Protein AF-A0A973FND8-F1 (afdb_monomer_lite)

Radius of gyration: 18.41 Å; chains: 1; bounding box: 44×35×46 Å

Sequence (97 aa):
MPNDINHAEWLSLLEISGPFLSLPVLDRAFPQGLDGVASELRQELRLTYSEWATSQRDTAIHQAWVRWVLRRLLHHPEAAVARPEGDLTALTVAVPE

Structure (mmCIF, N/CA/C/O backbone):
data_AF-A0A973FND8-F1
#
_entry.id   AF-A0A973FND8-F1
#
loop_
_atom_site.group_PDB
_atom_site.id
_atom_site.type_symbol
_atom_site.label_atom_id
_atom_site.label_alt_id
_atom_site.label_comp_id
_atom_site.label_asym_id
_atom_site.label_entity_id
_atom_site.label_seq_id
_atom_site.pdbx_PDB_ins_code
_atom_site.Cartn_x
_atom_site.Cartn_y
_atom_site.Cartn_z
_atom_site.occupancy
_atom_site.B_iso_or_equiv
_atom_site.auth_seq_id
_atom_site.auth_comp_id
_atom_site.auth_asym_id
_atom_site.auth_atom_id
_atom_site.pdbx_PDB_model_num
ATOM 1 N N . MET A 1 1 ? -7.578 -12.054 16.623 1.00 33.09 1 MET A N 1
ATOM 2 C CA . MET A 1 1 ? -8.343 -10.801 16.763 1.00 33.09 1 MET A CA 1
ATOM 3 C C . MET A 1 1 ? -8.390 -10.162 15.390 1.00 33.09 1 MET A C 1
ATOM 5 O O . MET A 1 1 ? -7.311 -10.051 14.808 1.00 33.09 1 MET A O 1
ATOM 9 N N . PRO A 1 2 ? -9.567 -9.842 14.829 1.00 45.34 2 PRO A N 1
ATOM 10 C CA . PRO A 1 2 ? -9.614 -9.037 13.619 1.00 45.34 2 PRO A CA 1
ATOM 11 C C . PRO A 1 2 ? -8.927 -7.709 13.939 1.00 45.34 2 PRO A C 1
ATOM 13 O O . PRO A 1 2 ? -9.045 -7.182 15.044 1.00 45.34 2 PRO A O 1
ATOM 16 N N . ASN A 1 3 ? -8.086 -7.251 13.027 1.00 48.91 3 ASN A N 1
ATOM 17 C CA . ASN A 1 3 ? -7.329 -6.023 13.180 1.00 48.91 3 ASN A CA 1
ATOM 18 C C . ASN A 1 3 ? -8.309 -4.872 12.918 1.00 48.91 3 ASN A C 1
ATOM 20 O O . ASN A 1 3 ? -8.394 -4.428 11.779 1.00 48.91 3 ASN A O 1
ATOM 24 N N . ASP A 1 4 ? -9.085 -4.481 13.935 1.00 54.41 4 ASP A N 1
ATOM 25 C CA . ASP A 1 4 ? -10.081 -3.404 13.882 1.00 54.41 4 ASP A CA 1
ATOM 26 C C . ASP A 1 4 ? -9.386 -2.077 13.544 1.00 54.41 4 ASP A C 1
ATOM 28 O O . ASP A 1 4 ? -8.965 -1.326 14.424 1.00 54.41 4 ASP A O 1
ATOM 32 N N . ILE A 1 5 ? -9.206 -1.799 12.252 1.00 60.41 5 ILE A N 1
ATOM 33 C CA . ILE A 1 5 ? -8.775 -0.483 11.788 1.00 60.41 5 ILE A CA 1
ATOM 34 C C . ILE A 1 5 ? -9.985 0.426 11.964 1.00 60.41 5 ILE A C 1
ATOM 36 O O . ILE A 1 5 ? -10.979 0.310 11.247 1.00 60.41 5 ILE A O 1
ATOM 40 N N . ASN A 1 6 ? -9.915 1.316 12.948 1.00 74.19 6 ASN A N 1
ATOM 41 C CA . ASN A 1 6 ? -10.947 2.312 13.175 1.00 74.19 6 ASN A CA 1
ATOM 42 C C . ASN A 1 6 ? -11.022 3.223 11.937 1.00 74.19 6 ASN A C 1
ATOM 44 O O . ASN A 1 6 ? -10.012 3.807 11.544 1.00 74.19 6 ASN A O 1
ATOM 48 N N . HIS A 1 7 ? -12.201 3.368 11.323 1.00 76.31 7 HIS A N 1
ATOM 49 C CA . HIS A 1 7 ? -12.396 4.217 10.140 1.00 76.31 7 HIS A CA 1
ATOM 50 C C . HIS A 1 7 ? -11.849 5.647 10.323 1.00 76.31 7 HIS A C 1
ATOM 52 O O . HIS A 1 7 ? -11.419 6.263 9.351 1.00 76.31 7 HIS A O 1
ATOM 58 N N . ALA A 1 8 ? -11.792 6.163 11.556 1.00 77.81 8 ALA A N 1
ATOM 59 C CA . ALA A 1 8 ? -11.186 7.459 11.861 1.00 77.81 8 ALA A CA 1
ATOM 60 C C . ALA A 1 8 ? -9.660 7.479 11.656 1.00 77.81 8 ALA A C 1
ATOM 62 O O . ALA A 1 8 ? -9.122 8.459 11.145 1.00 77.81 8 ALA A O 1
ATOM 63 N N . GLU A 1 9 ? -8.966 6.397 12.014 1.00 78.50 9 GLU A N 1
ATOM 64 C CA . GLU A 1 9 ? -7.529 6.246 11.769 1.00 78.50 9 GLU A CA 1
ATOM 65 C C . GLU A 1 9 ? -7.256 6.207 10.263 1.00 78.50 9 GLU A C 1
ATOM 67 O O . GLU A 1 9 ? -6.390 6.926 9.777 1.00 78.50 9 GLU A O 1
ATOM 72 N N . TRP A 1 10 ? -8.060 5.466 9.498 1.00 80.06 10 TRP A N 1
ATOM 73 C CA . TRP A 1 10 ? -7.928 5.414 8.042 1.00 80.06 10 TRP A CA 1
ATOM 74 C C . TRP A 1 10 ? -8.169 6.774 7.372 1.00 80.06 10 TRP A C 1
ATOM 76 O O . TRP A 1 10 ? -7.390 7.177 6.512 1.00 80.06 10 TRP A O 1
ATOM 86 N N . LEU A 1 11 ? -9.188 7.523 7.809 1.00 79.44 11 LEU A N 1
ATOM 87 C CA . LEU A 1 11 ? -9.425 8.886 7.322 1.00 79.44 11 LEU A CA 1
ATOM 88 C C . LEU A 1 11 ? -8.244 9.820 7.628 1.00 79.44 11 LEU A C 1
ATOM 90 O O . LEU A 1 11 ? -7.943 10.683 6.814 1.00 79.44 11 LEU A O 1
ATOM 94 N N . SER A 1 12 ? -7.550 9.635 8.757 1.00 81.69 12 SER A N 1
ATOM 95 C CA . SER A 1 12 ? -6.368 10.442 9.102 1.00 81.69 12 SER A CA 1
ATOM 96 C C . SER A 1 12 ? -5.159 10.191 8.192 1.00 81.69 12 SER A C 1
ATOM 98 O O . SER A 1 12 ? -4.287 11.050 8.085 1.00 81.69 12 SER A O 1
ATOM 100 N N . LEU A 1 13 ? -5.112 9.032 7.524 1.00 82.12 13 LEU A N 1
ATOM 101 C CA . LEU A 1 13 ? -4.057 8.675 6.571 1.00 82.12 13 LEU A CA 1
ATOM 102 C C . LEU A 1 13 ? -4.297 9.259 5.173 1.00 82.12 13 LEU A C 1
ATOM 104 O O . LEU A 1 13 ? -3.415 9.173 4.319 1.00 82.12 13 LEU A O 1
ATOM 108 N N . LEU A 1 14 ? -5.483 9.814 4.921 1.00 79.56 14 LEU A N 1
ATOM 109 C CA . LEU A 1 14 ? -5.879 10.342 3.625 1.00 79.56 14 LEU A CA 1
ATOM 110 C C . LEU A 1 14 ? -6.005 11.861 3.691 1.00 79.56 14 LEU A C 1
ATOM 112 O O . LEU A 1 14 ? -6.657 12.415 4.573 1.00 79.56 14 LEU A O 1
ATOM 116 N N . GLU A 1 15 ? -5.459 12.549 2.694 1.00 75.56 15 GLU A N 1
ATOM 117 C CA . GLU A 1 15 ? -5.773 13.960 2.477 1.00 75.56 15 GLU A CA 1
ATOM 118 C C . GLU A 1 15 ? -7.145 14.071 1.801 1.00 75.56 15 GLU A C 1
ATOM 120 O O . GLU A 1 15 ? -7.278 14.115 0.576 1.00 75.56 15 GLU A O 1
ATOM 125 N N . ILE A 1 16 ? -8.204 14.060 2.612 1.00 72.44 16 ILE A N 1
ATOM 126 C CA . ILE A 1 16 ? -9.580 14.128 2.116 1.00 72.44 16 ILE A CA 1
ATOM 127 C C . ILE A 1 16 ? -9.861 15.546 1.620 1.00 72.44 16 ILE A C 1
ATOM 129 O O . ILE A 1 16 ? -10.124 16.464 2.396 1.00 72.44 16 ILE A O 1
ATOM 133 N N . SER A 1 17 ? -9.850 15.716 0.303 1.00 62.66 17 SER A N 1
ATOM 134 C CA . SER A 1 17 ? -10.306 16.942 -0.347 1.00 62.66 17 SER A CA 1
ATOM 135 C C . SER A 1 17 ? -11.782 16.800 -0.742 1.00 62.66 17 SER A C 1
ATOM 137 O O . SER A 1 17 ? -12.104 16.180 -1.752 1.00 62.66 17 SER A O 1
ATOM 139 N N . GLY A 1 18 ? -12.695 17.365 0.058 1.00 65.62 18 GLY A N 1
ATOM 140 C CA . GLY A 1 18 ? -14.135 17.460 -0.252 1.00 65.62 18 GLY A CA 1
ATOM 141 C C . GLY A 1 18 ? -15.073 16.583 0.603 1.00 65.62 18 GLY A C 1
ATOM 142 O O . GLY A 1 18 ? -14.616 15.803 1.434 1.00 65.62 18 GLY A O 1
ATOM 143 N N . PRO A 1 19 ? -16.408 16.698 0.428 1.00 71.62 19 PRO A N 1
ATOM 144 C CA . PRO A 1 19 ? -17.410 16.137 1.351 1.00 71.62 19 PRO A CA 1
ATOM 145 C C . PRO A 1 19 ? -17.762 14.653 1.119 1.00 71.62 19 PRO A C 1
ATOM 147 O O . PRO A 1 19 ? -18.763 14.169 1.645 1.00 71.62 19 PRO A O 1
ATOM 150 N N . PHE A 1 20 ? -16.998 13.926 0.304 1.00 73.69 20 PHE A N 1
ATOM 151 C CA . PHE A 1 20 ? -17.408 12.608 -0.199 1.00 73.69 20 PHE A CA 1
ATOM 152 C C .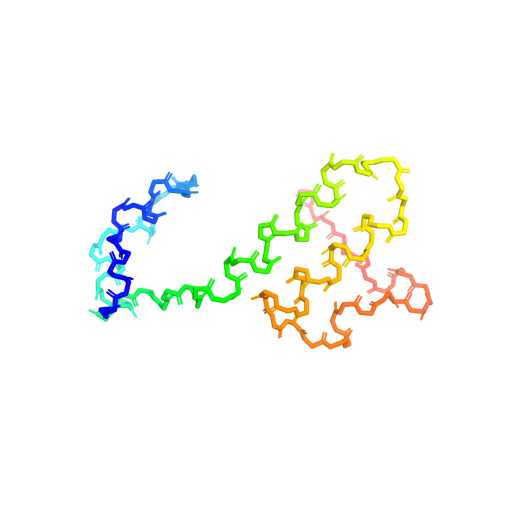 PHE A 1 20 ? -17.009 11.441 0.711 1.00 73.69 20 PHE A C 1
ATOM 154 O O . PHE A 1 20 ? -17.686 10.414 0.724 1.00 73.69 20 PHE A O 1
ATOM 161 N N . LEU A 1 21 ? -15.932 11.596 1.486 1.00 78.00 21 LEU A N 1
ATOM 162 C CA . LEU A 1 21 ? -15.373 10.545 2.333 1.00 78.00 21 LEU A CA 1
ATOM 163 C C . LEU A 1 21 ? -15.553 10.935 3.808 1.00 78.00 21 LEU A C 1
ATOM 165 O O . LEU A 1 21 ? -14.828 11.771 4.337 1.00 78.00 21 LEU A O 1
ATOM 169 N N . SER A 1 22 ? -16.561 10.363 4.466 1.00 83.06 22 SER A N 1
ATOM 170 C CA . SER A 1 22 ? -16.879 10.617 5.879 1.00 83.06 22 SER A CA 1
ATOM 171 C C . SER A 1 22 ? -17.154 9.309 6.618 1.00 83.06 22 SER A C 1
ATOM 173 O O . SER A 1 22 ? -17.462 8.300 5.983 1.00 83.06 22 SER A O 1
ATOM 175 N N . LEU A 1 23 ? -17.083 9.321 7.955 1.00 83.38 23 LEU A N 1
ATOM 176 C CA . LEU A 1 23 ? -17.363 8.137 8.782 1.00 83.38 23 LEU A CA 1
ATOM 177 C C . LEU A 1 23 ? -18.708 7.461 8.438 1.00 83.38 23 LEU A C 1
ATOM 179 O O . LEU A 1 23 ? -18.687 6.265 8.165 1.00 83.38 23 LEU A O 1
ATOM 183 N N . PRO A 1 24 ? -19.849 8.178 8.313 1.00 86.06 24 PRO A N 1
ATOM 184 C CA . PRO A 1 24 ? -21.120 7.536 7.959 1.00 86.06 24 PRO A CA 1
ATOM 185 C C . PRO A 1 24 ? -21.122 6.883 6.570 1.00 86.06 24 PRO A C 1
ATOM 187 O O . PRO A 1 24 ? -21.836 5.908 6.339 1.00 86.06 24 PRO A O 1
ATOM 190 N N . VAL A 1 25 ? -20.347 7.426 5.626 1.00 87.19 25 VAL A N 1
ATOM 191 C CA . VAL A 1 25 ? -20.200 6.842 4.285 1.00 87.19 25 VAL A CA 1
ATOM 192 C C . VAL A 1 25 ? -19.390 5.549 4.363 1.00 87.19 25 VAL A C 1
ATOM 194 O O . VAL A 1 25 ? -19.774 4.561 3.738 1.00 87.19 25 VAL A O 1
ATOM 197 N N . LEU A 1 26 ? -18.319 5.531 5.162 1.00 84.25 26 LEU A N 1
ATOM 198 C CA . LEU A 1 26 ? -17.497 4.340 5.371 1.00 84.25 26 LEU A CA 1
ATOM 199 C C . LEU A 1 26 ? -18.243 3.243 6.117 1.00 84.25 26 LEU A C 1
ATOM 201 O O . LEU A 1 26 ? -18.232 2.111 5.652 1.00 84.25 26 LEU A O 1
ATOM 205 N N . ASP A 1 27 ? -18.970 3.569 7.184 1.00 85.62 27 ASP A N 1
ATOM 206 C CA . ASP A 1 27 ? -19.763 2.583 7.928 1.00 85.62 27 ASP A CA 1
ATOM 207 C C . ASP A 1 27 ? -20.839 1.932 7.045 1.00 85.62 27 ASP A C 1
ATOM 209 O O . ASP A 1 27 ? -21.155 0.753 7.192 1.00 85.62 27 ASP A O 1
ATOM 213 N N . ARG A 1 28 ? -21.396 2.682 6.085 1.00 87.81 28 ARG A N 1
ATOM 214 C CA . ARG A 1 28 ? -22.373 2.151 5.127 1.00 87.81 28 ARG A CA 1
ATOM 215 C C . ARG A 1 28 ? -21.733 1.279 4.044 1.00 87.81 28 ARG A C 1
ATOM 217 O O . ARG A 1 28 ? -22.344 0.295 3.634 1.00 87.81 28 ARG A O 1
ATOM 224 N N . ALA A 1 29 ? -20.572 1.674 3.526 1.00 87.94 29 ALA A N 1
ATOM 225 C CA . ALA A 1 29 ? -19.899 0.976 2.429 1.00 87.94 29 ALA A CA 1
ATOM 226 C C . ALA A 1 29 ? -19.092 -0.246 2.906 1.00 87.94 29 ALA A C 1
ATOM 228 O O . ALA A 1 29 ? -19.028 -1.251 2.201 1.00 87.94 29 ALA A O 1
ATOM 229 N N . PHE A 1 30 ? -18.521 -0.165 4.108 1.00 86.00 30 PHE A N 1
ATOM 230 C CA . PHE A 1 30 ? -17.657 -1.162 4.738 1.00 86.00 30 PHE A CA 1
ATOM 231 C C . PHE A 1 30 ? -18.133 -1.445 6.175 1.00 86.00 30 PHE A C 1
ATOM 233 O O . PHE A 1 30 ? -17.446 -1.105 7.137 1.00 86.00 30 PHE A O 1
ATOM 240 N N . PRO A 1 31 ? -19.313 -2.060 6.365 1.00 82.69 31 PRO A N 1
ATOM 241 C CA . PRO A 1 31 ? -19.899 -2.231 7.698 1.00 82.69 31 PRO A CA 1
ATOM 242 C C . PRO A 1 31 ? -19.074 -3.135 8.628 1.00 82.69 31 PRO A C 1
ATOM 244 O O . PRO A 1 31 ? -19.160 -3.010 9.845 1.00 82.69 31 PRO A O 1
ATOM 247 N N . GLN A 1 32 ? -18.259 -4.030 8.066 1.00 81.81 32 GLN A N 1
ATOM 248 C CA . GLN A 1 32 ? -17.298 -4.870 8.789 1.00 81.81 32 GLN A CA 1
ATOM 249 C C . GLN A 1 32 ? -15.907 -4.232 8.947 1.00 81.81 32 GLN A C 1
ATOM 251 O O . GLN A 1 32 ? -14.992 -4.884 9.447 1.00 81.81 32 GLN A O 1
ATOM 256 N N . GLY A 1 33 ? -15.732 -2.988 8.501 1.00 78.69 33 GLY A N 1
ATOM 257 C CA . GLY A 1 33 ? -14.427 -2.357 8.380 1.00 78.69 33 GLY A CA 1
ATOM 258 C C . GLY A 1 33 ? -13.689 -2.741 7.099 1.00 78.69 33 GLY A C 1
ATOM 259 O O . GLY A 1 33 ? -14.200 -3.458 6.233 1.00 78.69 33 GLY A O 1
ATOM 260 N N . LEU A 1 34 ? -12.462 -2.237 6.982 1.00 77.62 34 LEU A N 1
ATOM 261 C CA . LEU A 1 34 ? -11.531 -2.625 5.928 1.00 77.62 34 LEU A CA 1
ATOM 262 C C . LEU A 1 34 ? -10.744 -3.864 6.351 1.00 77.62 34 LEU A C 1
ATOM 264 O O . LEU A 1 34 ? -10.346 -3.995 7.511 1.00 77.62 34 LEU A O 1
ATOM 268 N N . ASP A 1 35 ? -10.462 -4.740 5.388 1.00 78.44 35 ASP A N 1
ATOM 269 C CA . ASP A 1 35 ? -9.611 -5.896 5.632 1.00 78.44 35 ASP A CA 1
ATOM 270 C C . ASP A 1 35 ? -8.220 -5.443 6.089 1.00 78.44 35 ASP A C 1
ATOM 272 O O . ASP A 1 35 ? -7.521 -4.669 5.427 1.00 78.44 35 ASP A O 1
ATOM 276 N N . GLY A 1 36 ? -7.801 -5.943 7.249 1.00 78.12 36 GLY A N 1
ATOM 277 C CA . GLY A 1 36 ? -6.453 -5.720 7.742 1.00 78.12 36 GLY A CA 1
ATOM 278 C C . GLY A 1 36 ? -5.422 -6.432 6.867 1.00 78.12 36 GLY A C 1
ATOM 279 O O . GLY A 1 36 ? -5.620 -7.562 6.424 1.00 78.12 36 GLY A O 1
ATOM 280 N N . VAL A 1 37 ? -4.263 -5.804 6.674 1.00 84.00 37 VAL A N 1
ATOM 281 C CA . VAL A 1 37 ? -3.134 -6.461 6.003 1.00 84.00 37 VAL A CA 1
ATOM 282 C C . VAL A 1 37 ? -2.596 -7.589 6.890 1.00 84.00 37 VAL A C 1
ATOM 284 O O . VAL A 1 37 ? -2.298 -7.360 8.066 1.00 84.00 37 VAL A O 1
ATOM 287 N N . ALA A 1 38 ? -2.440 -8.793 6.329 1.00 87.56 38 ALA A N 1
ATOM 288 C CA . ALA A 1 38 ? -1.912 -9.962 7.036 1.00 87.56 38 ALA A CA 1
ATOM 289 C C . ALA A 1 38 ? -0.565 -9.664 7.722 1.00 87.56 38 ALA A C 1
ATOM 291 O O . ALA A 1 38 ? 0.273 -8.922 7.200 1.00 87.56 38 ALA A O 1
ATOM 292 N N . SER A 1 39 ? -0.346 -10.239 8.909 1.00 87.69 39 SER A N 1
ATOM 293 C CA . SER A 1 39 ? 0.836 -9.937 9.727 1.00 87.69 39 SER A CA 1
ATOM 294 C C . SER A 1 39 ? 2.136 -10.291 9.009 1.00 87.69 39 SER A C 1
ATOM 296 O O . SER A 1 39 ? 3.091 -9.514 9.033 1.00 87.69 39 SER A O 1
ATOM 298 N N . GLU A 1 40 ? 2.130 -11.423 8.316 1.00 91.94 40 GLU A N 1
ATOM 299 C CA . GLU A 1 40 ? 3.232 -11.945 7.518 1.00 91.94 40 GLU A CA 1
ATOM 300 C C . GLU A 1 40 ? 3.570 -10.972 6.385 1.00 91.94 40 GLU A C 1
ATOM 302 O O . GLU A 1 40 ? 4.727 -10.597 6.213 1.00 91.94 40 GLU A O 1
ATOM 307 N N . LEU A 1 41 ? 2.552 -10.463 5.681 1.00 92.06 41 LEU A N 1
ATOM 308 C CA . LEU A 1 41 ? 2.744 -9.502 4.595 1.00 92.06 41 LEU A CA 1
ATOM 309 C C . LEU A 1 41 ? 3.302 -8.167 5.111 1.00 92.06 41 LEU A C 1
ATOM 311 O O . LEU A 1 41 ? 4.181 -7.578 4.486 1.00 92.06 41 LEU A O 1
ATOM 315 N N . ARG A 1 42 ? 2.866 -7.708 6.293 1.00 92.25 42 ARG A N 1
ATOM 316 C CA . ARG A 1 42 ? 3.439 -6.516 6.950 1.00 92.25 42 ARG A CA 1
ATOM 317 C C . ARG A 1 42 ? 4.889 -6.718 7.391 1.00 92.25 42 ARG A C 1
ATOM 319 O O . ARG A 1 42 ? 5.636 -5.746 7.496 1.00 92.25 42 ARG A O 1
ATOM 326 N N . GLN A 1 43 ? 5.287 -7.938 7.744 1.00 93.94 43 GLN A N 1
ATOM 327 C CA . GLN A 1 43 ? 6.680 -8.255 8.070 1.00 93.94 43 GLN A CA 1
ATOM 328 C C . GLN A 1 43 ? 7.541 -8.294 6.803 1.00 93.94 43 GLN A C 1
ATOM 330 O O . GLN A 1 43 ? 8.586 -7.648 6.768 1.00 93.94 43 GLN A O 1
ATOM 335 N N . GLU A 1 44 ? 7.063 -8.963 5.751 1.00 94.75 44 GLU A N 1
ATOM 336 C CA . GLU A 1 44 ? 7.723 -9.036 4.441 1.00 94.75 44 GLU A CA 1
ATOM 337 C C . GLU A 1 44 ? 7.937 -7.633 3.843 1.00 94.75 44 GLU A C 1
ATOM 339 O O . GLU A 1 44 ? 9.042 -7.305 3.408 1.00 94.75 44 GLU A O 1
ATOM 344 N N . LEU A 1 45 ? 6.918 -6.767 3.926 1.00 94.56 45 LEU A N 1
ATOM 345 C CA . LEU A 1 45 ? 6.983 -5.362 3.512 1.00 94.56 45 LEU A CA 1
ATOM 346 C C . LEU A 1 45 ? 8.092 -4.595 4.238 1.00 94.56 45 LEU A C 1
ATOM 348 O O . LEU A 1 45 ? 8.854 -3.862 3.617 1.00 94.56 45 LEU A O 1
ATOM 352 N N . ARG A 1 46 ? 8.188 -4.747 5.564 1.00 94.38 46 ARG A N 1
ATOM 353 C CA . ARG A 1 46 ? 9.200 -4.046 6.369 1.00 94.38 46 ARG A CA 1
ATOM 354 C C . ARG A 1 46 ? 10.615 -4.488 6.011 1.00 94.38 46 ARG A C 1
ATOM 356 O O . ARG A 1 46 ? 11.505 -3.645 5.937 1.00 94.38 46 ARG A O 1
ATOM 363 N N . LEU A 1 47 ? 10.807 -5.783 5.770 1.00 93.62 47 LEU A N 1
ATOM 364 C CA . LEU A 1 47 ? 12.096 -6.337 5.368 1.00 93.62 47 LEU A CA 1
ATOM 365 C C . LEU A 1 47 ? 12.527 -5.793 3.999 1.00 93.62 47 LEU A C 1
ATOM 367 O O . LEU A 1 47 ? 13.581 -5.172 3.889 1.00 93.62 47 LEU A O 1
ATOM 371 N N . THR A 1 48 ? 11.682 -5.965 2.984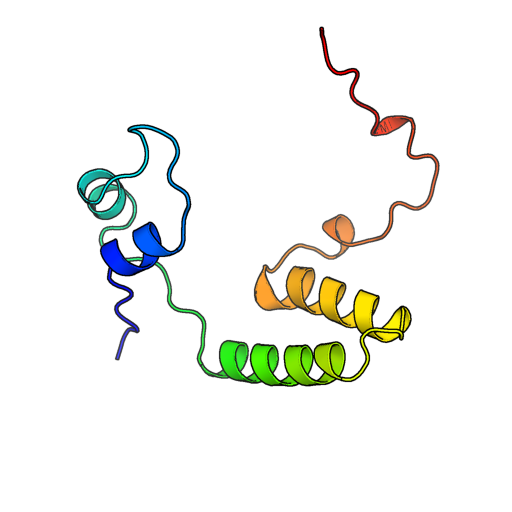 1.00 92.88 48 THR A N 1
ATOM 372 C CA . THR A 1 48 ? 11.963 -5.534 1.603 1.00 92.88 48 THR A CA 1
ATOM 373 C C . THR A 1 48 ? 12.121 -4.015 1.492 1.00 92.88 48 THR A C 1
ATOM 375 O O . THR A 1 48 ? 13.010 -3.532 0.791 1.00 92.88 48 THR A O 1
ATOM 378 N N . TYR A 1 49 ? 11.343 -3.247 2.262 1.00 93.12 49 TYR A N 1
ATOM 379 C CA . TYR A 1 49 ? 11.534 -1.804 2.393 1.00 93.12 49 TYR A CA 1
ATOM 380 C C . TYR A 1 49 ? 12.900 -1.454 2.988 1.00 93.12 49 TYR A C 1
ATOM 382 O O . TYR A 1 49 ? 13.568 -0.557 2.481 1.00 93.12 49 TYR A O 1
ATOM 390 N N . SER A 1 50 ? 13.326 -2.139 4.057 1.00 93.50 50 SER A N 1
ATOM 391 C CA . SER A 1 50 ? 14.613 -1.851 4.702 1.00 93.50 50 SER A CA 1
ATOM 392 C C . SER A 1 50 ? 15.792 -2.087 3.756 1.00 93.50 50 SER A C 1
ATOM 394 O O . SER A 1 50 ? 16.689 -1.250 3.681 1.00 93.50 50 SER A O 1
ATOM 396 N N . GLU A 1 51 ? 15.733 -3.159 2.962 1.00 91.44 51 GLU A N 1
ATOM 397 C CA . GLU A 1 51 ? 16.728 -3.480 1.937 1.00 91.44 51 GLU A CA 1
ATOM 398 C C . GLU A 1 51 ? 16.793 -2.394 0.855 1.00 91.44 51 GLU A C 1
ATOM 400 O O . GLU A 1 51 ? 17.875 -1.888 0.532 1.00 91.44 51 GLU A O 1
ATOM 405 N N . TRP A 1 52 ? 15.633 -1.969 0.345 1.00 93.69 52 TRP A N 1
ATOM 406 C CA . TRP A 1 52 ? 15.557 -0.862 -0.604 1.00 93.69 52 TRP A CA 1
ATOM 407 C C . TRP A 1 52 ? 16.086 0.451 -0.005 1.00 93.69 52 TRP A C 1
ATOM 409 O O . TRP A 1 52 ? 16.881 1.148 -0.641 1.00 93.69 52 TRP A O 1
ATOM 419 N N . ALA A 1 53 ? 15.707 0.771 1.234 1.00 91.19 53 ALA A N 1
ATOM 420 C CA . ALA A 1 53 ? 16.093 2.002 1.914 1.00 91.19 53 ALA A CA 1
ATOM 421 C C . ALA A 1 53 ? 17.607 2.094 2.166 1.00 91.19 53 ALA A C 1
ATOM 423 O O . ALA A 1 53 ? 18.152 3.199 2.163 1.00 91.19 53 ALA A O 1
ATOM 424 N N . THR A 1 54 ? 18.297 0.962 2.342 1.00 92.56 54 THR A N 1
ATOM 425 C CA . THR A 1 54 ? 19.767 0.912 2.437 1.00 92.56 54 THR A CA 1
ATOM 426 C C . THR A 1 54 ? 20.477 0.987 1.084 1.00 92.56 54 THR A C 1
ATOM 428 O O . THR A 1 54 ? 21.655 1.335 1.027 1.00 92.56 54 THR A O 1
ATOM 431 N N . SER A 1 55 ? 19.760 0.726 -0.009 1.00 87.69 55 SER A N 1
ATOM 432 C CA . SER A 1 55 ? 20.319 0.542 -1.352 1.00 87.69 55 SER A CA 1
ATOM 433 C C . SER A 1 55 ? 19.790 1.567 -2.361 1.00 87.69 55 SER A C 1
ATOM 435 O O . SER A 1 55 ? 19.717 1.284 -3.552 1.00 87.69 55 SER A O 1
ATOM 437 N N . GLN A 1 56 ? 19.436 2.780 -1.912 1.00 72.81 56 GLN A N 1
ATOM 438 C CA . GLN A 1 56 ? 18.689 3.792 -2.690 1.00 72.81 56 GLN A CA 1
ATOM 439 C C . GLN A 1 56 ? 19.288 4.184 -4.055 1.00 72.81 56 GLN A C 1
ATOM 441 O O . GLN A 1 56 ? 18.586 4.763 -4.880 1.00 72.81 56 GLN A O 1
ATOM 446 N N . ARG A 1 57 ? 20.570 3.898 -4.311 1.00 83.50 57 ARG A N 1
ATOM 447 C CA . ARG A 1 57 ? 21.234 4.184 -5.598 1.00 83.50 57 ARG A CA 1
ATOM 448 C C . ARG A 1 57 ? 21.241 3.002 -6.569 1.00 83.50 57 ARG A C 1
ATOM 450 O O . ARG A 1 57 ? 21.621 3.178 -7.723 1.00 83.50 57 ARG A O 1
ATOM 457 N N . ASP A 1 58 ? 20.830 1.818 -6.127 1.00 91.62 58 ASP A N 1
ATOM 458 C CA . ASP A 1 58 ? 20.744 0.635 -6.972 1.00 91.62 58 ASP A CA 1
ATOM 459 C C . ASP A 1 58 ? 19.387 0.597 -7.689 1.00 91.62 58 ASP A C 1
ATOM 461 O O . ASP A 1 58 ? 18.323 0.381 -7.101 1.00 91.62 58 ASP A O 1
ATOM 465 N N . THR A 1 59 ? 19.435 0.814 -9.003 1.00 90.19 59 THR A N 1
ATOM 466 C CA . THR A 1 59 ? 18.241 0.824 -9.855 1.00 90.19 59 THR A CA 1
ATOM 467 C C . THR A 1 59 ? 17.576 -0.552 -9.930 1.00 90.19 59 THR A C 1
ATOM 469 O O . THR A 1 59 ? 16.351 -0.625 -10.022 1.00 90.19 59 THR A O 1
ATOM 472 N N . ALA A 1 60 ? 18.339 -1.647 -9.872 1.00 90.44 60 ALA A N 1
ATOM 473 C CA . ALA A 1 60 ? 17.781 -2.993 -9.916 1.00 90.44 60 ALA A CA 1
ATOM 474 C C . ALA A 1 60 ? 16.996 -3.298 -8.635 1.00 90.44 60 ALA A C 1
ATOM 476 O O . ALA A 1 60 ? 15.871 -3.798 -8.718 1.00 90.44 60 ALA A O 1
ATOM 477 N N . ILE A 1 61 ? 17.539 -2.917 -7.474 1.00 90.69 61 ILE A N 1
ATOM 478 C CA . ILE A 1 61 ? 16.852 -3.056 -6.181 1.00 90.69 61 ILE A CA 1
ATOM 479 C C . ILE A 1 61 ? 15.607 -2.167 -6.140 1.00 90.69 61 ILE A C 1
ATOM 481 O O . ILE A 1 61 ? 14.538 -2.623 -5.737 1.00 90.69 61 ILE A O 1
ATOM 485 N N . HIS A 1 62 ? 15.694 -0.927 -6.630 1.00 90.75 62 HIS A N 1
ATOM 486 C CA . HIS A 1 62 ? 14.525 -0.052 -6.719 1.00 90.75 62 HIS A CA 1
ATOM 487 C C . HIS A 1 62 ? 13.408 -0.649 -7.587 1.00 90.75 62 HIS A C 1
ATOM 489 O O . HIS A 1 62 ? 12.250 -0.685 -7.175 1.00 90.75 62 HIS A O 1
ATOM 495 N N . GLN A 1 63 ? 13.743 -1.183 -8.763 1.00 90.19 63 GLN A N 1
ATOM 496 C CA . GLN A 1 63 ? 12.760 -1.843 -9.620 1.00 90.19 63 GLN A CA 1
ATOM 497 C C . GLN A 1 63 ? 12.189 -3.120 -8.993 1.00 90.19 63 GLN A C 1
ATOM 499 O O . GLN A 1 63 ? 11.004 -3.406 -9.161 1.00 90.19 63 GLN A O 1
ATOM 504 N N . ALA A 1 64 ? 13.014 -3.904 -8.293 1.00 91.38 64 ALA A N 1
ATOM 505 C CA . ALA A 1 64 ? 12.564 -5.102 -7.594 1.00 91.38 64 ALA A CA 1
ATOM 506 C C . ALA A 1 64 ? 11.565 -4.754 -6.483 1.00 91.38 64 ALA A C 1
ATOM 508 O O . ALA A 1 64 ? 10.509 -5.377 -6.411 1.00 91.38 64 ALA A O 1
ATOM 509 N N . TRP A 1 65 ? 11.848 -3.709 -5.701 1.00 92.88 65 TRP A N 1
ATOM 510 C CA . TRP A 1 65 ? 10.940 -3.171 -4.690 1.00 92.88 65 TRP A CA 1
ATOM 511 C C . TRP A 1 65 ? 9.594 -2.743 -5.288 1.00 92.88 65 TRP A C 1
ATOM 513 O O . TRP A 1 65 ? 8.548 -3.201 -4.834 1.00 92.88 65 TRP A O 1
ATOM 523 N N . VAL A 1 66 ? 9.604 -1.938 -6.358 1.00 92.00 66 VAL A N 1
ATOM 524 C CA . VAL A 1 66 ? 8.368 -1.493 -7.028 1.00 92.00 66 VAL A CA 1
ATOM 525 C C . VAL A 1 66 ? 7.561 -2.685 -7.551 1.00 92.00 66 VAL A C 1
ATOM 527 O O . VAL A 1 66 ? 6.354 -2.762 -7.320 1.00 92.00 66 VAL A O 1
ATOM 530 N N . ARG A 1 67 ? 8.213 -3.654 -8.210 1.00 92.31 67 ARG A N 1
ATOM 531 C CA . ARG A 1 67 ? 7.539 -4.874 -8.684 1.00 92.31 67 ARG A CA 1
ATOM 532 C C . ARG A 1 67 ? 6.953 -5.685 -7.535 1.00 92.31 67 ARG A C 1
ATOM 534 O O . ARG A 1 67 ? 5.823 -6.152 -7.656 1.00 92.31 67 ARG A O 1
ATOM 541 N N . TRP A 1 68 ? 7.685 -5.834 -6.432 1.00 94.44 68 TRP A N 1
ATOM 542 C CA . TRP A 1 68 ? 7.198 -6.533 -5.246 1.00 94.44 68 TRP A CA 1
ATOM 543 C C . TRP A 1 68 ? 5.946 -5.842 -4.693 1.00 94.44 68 TRP A C 1
ATOM 545 O O . TRP A 1 68 ? 4.926 -6.500 -4.518 1.00 94.44 68 TRP A O 1
ATOM 555 N N . VAL A 1 69 ? 5.947 -4.514 -4.537 1.00 94.31 69 VAL A N 1
ATOM 556 C CA . VAL A 1 69 ? 4.765 -3.770 -4.068 1.00 94.31 69 VAL A CA 1
ATOM 557 C C . VAL A 1 69 ? 3.567 -3.990 -4.997 1.00 94.31 69 VAL A C 1
ATOM 559 O O . VAL A 1 69 ? 2.489 -4.373 -4.541 1.00 94.31 69 VAL A O 1
ATOM 562 N N . LEU A 1 70 ? 3.742 -3.816 -6.307 1.00 94.25 70 LEU A N 1
ATOM 563 C CA . LEU A 1 70 ? 2.636 -3.933 -7.260 1.00 94.25 70 LEU A CA 1
ATOM 564 C C . LEU A 1 70 ? 2.071 -5.359 -7.334 1.00 94.25 70 LEU A C 1
ATOM 566 O O . LEU A 1 70 ? 0.856 -5.540 -7.388 1.00 94.25 70 LEU A O 1
ATOM 570 N N . ARG A 1 71 ? 2.934 -6.379 -7.324 1.00 93.94 71 ARG A N 1
ATOM 571 C CA . ARG A 1 71 ? 2.531 -7.780 -7.522 1.00 93.94 71 ARG A CA 1
ATOM 572 C C . ARG A 1 71 ? 2.112 -8.468 -6.231 1.00 93.94 71 ARG A C 1
ATOM 574 O O . ARG A 1 71 ? 1.136 -9.210 -6.234 1.00 93.94 71 ARG A O 1
ATOM 581 N N . ARG A 1 72 ? 2.860 -8.258 -5.147 1.00 93.00 72 ARG A N 1
ATOM 582 C CA . ARG A 1 72 ? 2.696 -8.976 -3.877 1.00 93.00 72 ARG A CA 1
ATOM 583 C C . ARG A 1 72 ? 1.785 -8.242 -2.906 1.00 93.00 72 ARG A C 1
ATOM 585 O O . ARG A 1 72 ? 0.938 -8.886 -2.304 1.00 93.00 72 ARG A O 1
ATOM 592 N N . LEU A 1 73 ? 1.947 -6.928 -2.751 1.00 91.94 73 LEU A N 1
ATOM 593 C CA . LEU A 1 73 ? 1.130 -6.153 -1.812 1.00 91.94 73 LEU A CA 1
ATOM 594 C C . LEU A 1 73 ? -0.221 -5.768 -2.427 1.00 91.94 73 LEU A C 1
ATOM 596 O O . LEU A 1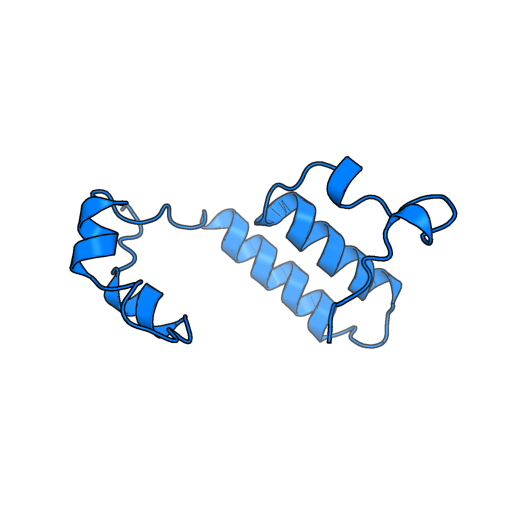 73 ? -1.260 -5.953 -1.799 1.00 91.94 73 LEU A O 1
ATOM 600 N N . LEU A 1 74 ? -0.203 -5.251 -3.658 1.00 91.75 74 LEU A N 1
ATOM 601 C CA . LEU A 1 74 ? -1.397 -4.743 -4.344 1.00 91.75 74 LEU A CA 1
ATOM 602 C C . LEU A 1 74 ? -2.066 -5.768 -5.270 1.00 91.75 74 LEU A C 1
ATOM 604 O O . LEU A 1 74 ? -3.128 -5.490 -5.817 1.00 91.75 74 LEU A O 1
ATOM 608 N N . HIS A 1 75 ? -1.474 -6.954 -5.430 1.00 91.62 75 HIS A N 1
ATOM 609 C CA . HIS A 1 75 ? -2.026 -8.058 -6.224 1.00 91.62 75 HIS A CA 1
ATOM 610 C C . HIS A 1 75 ? -2.349 -7.701 -7.689 1.00 91.62 75 HIS A C 1
ATOM 612 O O . HIS A 1 75 ? -3.202 -8.340 -8.310 1.00 91.62 75 HIS A O 1
ATOM 618 N N . HIS A 1 76 ? -1.661 -6.719 -8.284 1.00 92.00 76 HIS A N 1
ATOM 619 C CA . HIS A 1 76 ? -1.827 -6.431 -9.708 1.00 92.00 76 HIS A CA 1
ATOM 620 C C . HIS A 1 76 ? -1.385 -7.630 -10.556 1.00 92.00 76 HIS A C 1
ATOM 622 O O . HIS A 1 76 ? -0.399 -8.288 -10.214 1.00 92.00 76 HIS A O 1
ATOM 628 N N . PRO A 1 77 ? -2.063 -7.926 -11.679 1.00 89.31 77 PRO A N 1
ATOM 629 C CA . PRO A 1 77 ? -1.654 -8.991 -12.591 1.00 89.31 77 PRO A CA 1
ATOM 630 C C . PRO A 1 77 ? -0.320 -8.658 -13.277 1.00 89.31 77 PRO A C 1
ATOM 632 O O . PRO A 1 77 ? 0.009 -7.490 -13.462 1.00 89.31 77 PRO A O 1
ATOM 635 N N . GLU A 1 78 ? 0.435 -9.681 -13.700 1.00 84.31 78 GLU A N 1
ATOM 636 C CA . GLU A 1 78 ? 1.759 -9.502 -14.333 1.00 84.31 78 GLU A CA 1
ATOM 637 C C . GLU A 1 78 ? 1.671 -8.569 -15.538 1.00 84.31 78 GLU A C 1
ATOM 639 O O . GLU A 1 78 ? 2.470 -7.655 -15.671 1.00 84.31 78 GLU A O 1
ATOM 644 N N . ALA A 1 79 ? 0.632 -8.739 -16.357 1.00 82.56 79 ALA A N 1
ATOM 645 C CA . ALA A 1 79 ? 0.397 -7.922 -17.540 1.00 82.56 79 ALA A CA 1
ATOM 646 C C . ALA A 1 79 ? 0.240 -6.420 -17.234 1.00 82.56 79 ALA A C 1
ATOM 648 O O . ALA A 1 79 ? 0.562 -5.602 -18.085 1.00 82.56 79 ALA A O 1
ATOM 649 N N . ALA A 1 80 ? -0.232 -6.050 -16.037 1.00 82.00 80 ALA A N 1
ATOM 650 C CA . ALA A 1 80 ? -0.370 -4.649 -15.634 1.00 82.00 80 ALA A CA 1
ATOM 651 C C . ALA A 1 80 ? 0.939 -4.044 -15.097 1.00 82.00 80 ALA A C 1
ATOM 653 O O . ALA A 1 80 ? 1.070 -2.827 -15.030 1.00 82.00 80 ALA A O 1
ATOM 654 N N . VAL A 1 81 ? 1.892 -4.886 -14.690 1.00 82.38 81 VAL A N 1
ATOM 655 C CA . VAL A 1 81 ? 3.193 -4.475 -14.130 1.00 82.38 81 VAL A CA 1
ATOM 656 C C . VAL A 1 81 ? 4.320 -4.633 -15.153 1.00 82.38 81 VAL A C 1
ATOM 658 O O . VAL A 1 81 ? 5.388 -4.036 -15.006 1.00 82.38 81 VAL A O 1
ATOM 661 N N . ALA A 1 82 ? 4.083 -5.427 -16.198 1.00 77.75 82 ALA A N 1
ATOM 662 C CA . ALA A 1 82 ? 4.992 -5.602 -17.309 1.00 77.75 82 ALA A CA 1
ATOM 663 C C .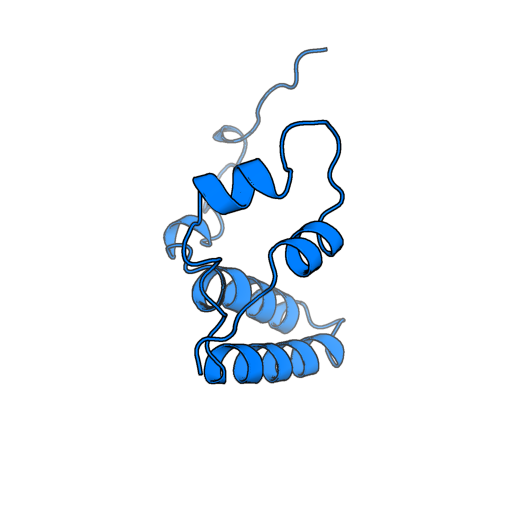 ALA A 1 82 ? 5.329 -4.242 -17.920 1.00 77.75 82 ALA A C 1
ATOM 665 O O . ALA A 1 82 ? 4.457 -3.407 -18.172 1.00 77.75 82 ALA A O 1
ATOM 666 N N . ARG A 1 83 ? 6.622 -4.026 -18.175 1.00 69.81 83 ARG A N 1
ATOM 667 C CA . ARG A 1 83 ? 7.036 -2.870 -18.957 1.00 69.81 83 ARG A CA 1
ATOM 668 C C . ARG A 1 83 ? 6.417 -3.032 -20.348 1.00 69.81 83 ARG A C 1
ATOM 670 O O . ARG A 1 83 ? 6.639 -4.078 -20.953 1.00 69.81 83 ARG A O 1
ATOM 677 N N . PRO A 1 84 ? 5.673 -2.039 -20.855 1.00 67.88 84 PRO A N 1
ATOM 678 C CA . PRO A 1 84 ? 5.178 -2.091 -22.220 1.00 67.88 84 PRO A CA 1
ATOM 679 C C . PRO A 1 84 ? 6.356 -2.276 -23.182 1.00 67.88 84 PRO A C 1
ATOM 681 O O . PRO A 1 84 ? 7.290 -1.470 -23.209 1.00 67.88 84 PRO A O 1
ATOM 684 N N . GLU A 1 85 ? 6.331 -3.375 -23.929 1.00 62.81 85 GLU A N 1
ATOM 685 C CA . GLU A 1 85 ? 7.259 -3.628 -25.022 1.00 62.81 85 GLU A CA 1
ATOM 686 C C . GLU A 1 85 ? 6.705 -2.935 -26.271 1.00 62.81 85 GLU A C 1
ATOM 688 O O . GLU A 1 85 ? 5.725 -3.390 -26.856 1.00 62.81 85 GLU A O 1
ATOM 693 N N . GLY A 1 86 ? 7.292 -1.797 -26.653 1.00 69.75 86 GLY A N 1
ATOM 694 C CA . GLY A 1 86 ? 6.912 -1.071 -27.868 1.00 69.75 86 GLY A CA 1
ATOM 695 C C . GLY A 1 86 ? 6.721 0.433 -27.679 1.00 69.75 86 GLY A C 1
ATOM 696 O O . GLY A 1 86 ? 7.117 1.017 -26.671 1.00 69.75 86 GLY A O 1
ATOM 697 N N . ASP A 1 87 ? 6.147 1.057 -28.705 1.00 68.31 87 ASP A N 1
ATOM 698 C CA . ASP A 1 87 ? 5.890 2.494 -28.768 1.00 68.31 87 ASP A CA 1
ATOM 699 C C . ASP A 1 87 ? 4.751 2.907 -27.816 1.00 68.31 87 ASP A C 1
ATOM 701 O O . ASP A 1 87 ? 3.634 2.392 -27.888 1.00 68.31 87 ASP A O 1
ATOM 705 N N . LEU A 1 88 ? 5.035 3.860 -26.925 1.00 70.06 88 LEU A N 1
ATOM 706 C CA . LEU A 1 88 ? 4.088 4.383 -25.933 1.00 70.06 88 LEU A CA 1
ATOM 707 C C . LEU A 1 88 ? 3.195 5.496 -26.488 1.00 70.06 88 LEU A C 1
ATOM 709 O O . LEU A 1 88 ?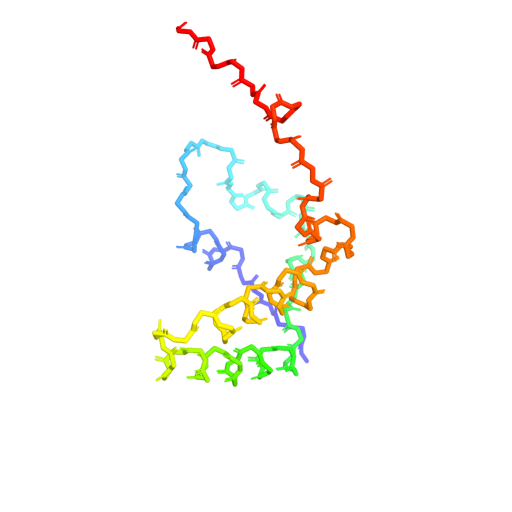 2.338 5.998 -25.764 1.00 70.06 88 LEU A O 1
ATOM 713 N N . THR A 1 89 ? 3.350 5.860 -27.762 1.00 73.12 89 THR A N 1
ATOM 714 C CA . THR A 1 89 ? 2.514 6.868 -28.432 1.00 73.12 89 THR A CA 1
ATOM 715 C C . THR A 1 89 ? 1.028 6.480 -28.429 1.00 73.12 89 THR A C 1
ATOM 717 O O . THR A 1 89 ? 0.157 7.340 -28.378 1.00 73.12 89 THR A O 1
ATOM 720 N N . ALA A 1 90 ? 0.697 5.186 -28.375 1.00 69.75 90 ALA A N 1
ATOM 721 C CA . ALA A 1 90 ? -0.691 4.737 -28.212 1.00 69.75 90 ALA A CA 1
ATOM 722 C C . ALA A 1 90 ? -1.288 5.041 -26.818 1.00 69.75 90 ALA A C 1
ATOM 724 O O . ALA A 1 90 ? -2.504 4.990 -26.651 1.00 69.75 90 ALA A O 1
ATOM 725 N N . LEU A 1 91 ? -0.450 5.346 -25.821 1.00 70.31 91 LEU A N 1
ATOM 726 C CA . LEU A 1 91 ? -0.846 5.647 -24.441 1.00 70.31 91 LEU A CA 1
ATOM 727 C C . LEU A 1 91 ? -0.812 7.152 -24.124 1.00 70.31 91 LEU A C 1
ATOM 729 O O . LEU A 1 91 ? -1.093 7.539 -22.989 1.00 70.31 91 LEU A O 1
ATOM 733 N N . THR A 1 92 ? -0.490 8.020 -25.090 1.00 77.69 92 THR A N 1
ATOM 734 C CA . THR A 1 92 ? -0.608 9.471 -24.890 1.00 77.69 92 THR A CA 1
ATOM 735 C C . THR A 1 92 ? -2.068 9.907 -24.963 1.00 77.69 92 THR A C 1
ATOM 737 O O . THR A 1 92 ? -2.724 9.740 -25.989 1.00 77.69 92 THR A O 1
ATOM 740 N N . VAL A 1 93 ? -2.566 10.509 -23.884 1.00 73.81 93 VAL A N 1
ATOM 741 C CA . VAL A 1 93 ? -3.850 11.219 -23.855 1.00 73.81 93 VAL A CA 1
ATOM 742 C C . VAL A 1 93 ? -3.571 12.713 -23.980 1.00 73.81 93 VAL A C 1
ATOM 744 O O . VAL A 1 93 ? -2.801 13.267 -23.197 1.00 73.81 93 VAL A O 1
ATOM 747 N N . ALA A 1 94 ? -4.192 13.364 -24.966 1.00 69.19 94 ALA A N 1
ATOM 748 C CA . ALA A 1 94 ? -4.185 14.818 -25.060 1.00 69.19 94 ALA A CA 1
ATOM 749 C C . ALA A 1 94 ? -5.000 15.388 -23.893 1.00 69.19 94 ALA A C 1
ATOM 751 O O . ALA A 1 94 ? -6.185 15.081 -23.753 1.00 69.19 94 ALA A O 1
ATOM 752 N N . VAL A 1 95 ? -4.356 16.184 -23.042 1.00 65.62 95 VAL A N 1
ATOM 753 C CA . VAL A 1 95 ? -5.038 16.908 -21.966 1.00 65.62 95 VAL A CA 1
ATOM 754 C C . VAL A 1 95 ? -5.720 18.125 -22.600 1.00 65.62 95 VAL A C 1
ATOM 756 O O . VAL A 1 95 ? -5.015 18.927 -23.214 1.00 65.62 95 VAL A O 1
ATOM 759 N N . PRO A 1 96 ? -7.057 18.250 -22.531 1.00 60.03 96 PRO A N 1
ATOM 760 C CA . PRO A 1 96 ? -7.739 19.445 -23.019 1.00 60.03 96 PRO A CA 1
ATOM 761 C C . PRO A 1 96 ? -7.401 20.655 -22.132 1.0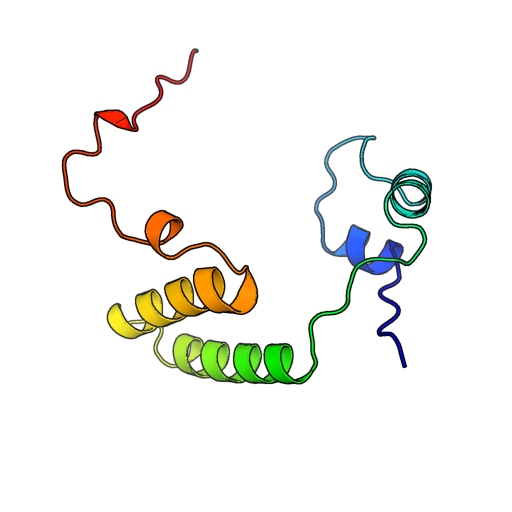0 60.03 96 PRO A C 1
ATOM 763 O O . PRO A 1 96 ? -7.283 20.497 -20.915 1.00 60.03 96 PRO A O 1
ATOM 766 N N . GLU A 1 97 ? -7.227 21.824 -22.762 1.00 58.66 97 GLU A N 1
ATOM 767 C CA . GLU A 1 97 ? -7.005 23.122 -22.095 1.00 58.66 97 GLU A CA 1
ATOM 768 C C . GLU A 1 97 ? -8.226 23.616 -21.306 1.00 58.66 97 GLU A C 1
ATOM 770 O O . GLU A 1 97 ? -9.372 23.370 -21.758 1.00 58.66 97 GLU A O 1
#

Foldseek 3Di:
DQPPPPLVNVVVVDPDDDDQDDPVNCCVVPVVHDHDDDPVLVVVLVVLVVVCVVVVPDPVSVLVNVCCCVCPVVVHDPVVSDDDDDDCPVVDDDDDD

pLDDT: mean 81.18, std 12.23, range [33.09, 94.75]

Secondary structure (DSSP, 8-state):
------HHHHHHTS---STT--HHHHHHH-TT-PPPPPHHHHHHHHHHHHHHHH-TT-HHHHHHHHHHIIIIIS---HHHHSPP-S-GGGGPPPPP-